Protein AF-A0A952CTJ6-F1 (afdb_monomer_lite)

pLDDT: mean 79.11, std 14.11, range [50.38, 96.5]

Radius of gyration: 25.45 Å; chains: 1; bounding box: 36×39×85 Å

Secondary structure (DSSP, 8-state):
-HHHHHHHHHHHHHHTTSS--------HHHHHHHHHHHHHT--EEEEEEEE--EETTEEPPPEEEEEEEETTTEEEEEETTEE----SS----STGGGS-SS-EEEEEEEEEEETTEEEEEEEEEES--

Sequence (129 aa):
MKSMVRVVVLSVLLGSMHLAAHAQVDSAAILFDKLRSRLDGIKDYVADVRVKIDISFMKVPPLDGKLYFKAPDKMKLERQGGVSILPKNNVSLTLNSMFPTGEATVIDAGKDVINGKPVKVIKVVPLED

Structure (mmCIF, N/CA/C/O backbone):
data_AF-A0A952CTJ6-F1
#
_entry.id   AF-A0A952CTJ6-F1
#
loop_
_atom_site.group_PDB
_atom_site.id
_atom_site.type_symbol
_atom_site.label_atom_id
_atom_site.label_alt_id
_atom_site.label_comp_id
_atom_site.label_asym_id
_atom_site.label_entity_id
_atom_site.label_seq_id
_atom_site.pdbx_PDB_ins_code
_atom_site.Cartn_x
_atom_site.Cartn_y
_atom_site.Cartn_z
_atom_site.occupancy
_atom_site.B_iso_or_equiv
_atom_site.auth_seq_id
_atom_site.auth_comp_id
_atom_site.auth_asym_id
_atom_site.auth_atom_id
_atom_site.pdbx_PDB_model_num
ATOM 1 N N . MET A 1 1 ? 10.579 17.527 -64.363 1.00 57.81 1 MET A N 1
ATOM 2 C CA . MET A 1 1 ? 9.706 16.419 -63.893 1.00 57.81 1 MET A CA 1
ATOM 3 C C . MET A 1 1 ? 10.391 15.413 -62.967 1.00 57.81 1 MET A C 1
ATOM 5 O O . MET A 1 1 ? 9.875 15.207 -61.880 1.00 57.81 1 MET A O 1
ATOM 9 N N . LYS A 1 2 ? 11.551 14.823 -63.307 1.00 55.97 2 LYS A N 1
ATOM 10 C CA . LYS A 1 2 ? 12.229 13.813 -62.451 1.00 55.97 2 LYS A CA 1
ATOM 11 C C . LYS A 1 2 ? 12.600 14.303 -61.034 1.00 55.97 2 LYS A C 1
ATOM 13 O O . LYS A 1 2 ? 12.564 13.520 -60.093 1.00 55.97 2 LYS A O 1
ATOM 18 N N . SER A 1 3 ? 12.922 15.591 -60.875 1.00 56.78 3 SER A N 1
ATOM 19 C CA . SER A 1 3 ? 13.218 16.213 -59.570 1.00 56.78 3 SER A CA 1
ATOM 20 C C . SER A 1 3 ? 11.960 16.414 -58.705 1.00 56.78 3 SER A C 1
ATOM 22 O O . SER A 1 3 ? 11.980 16.044 -57.538 1.00 56.78 3 SER A O 1
ATOM 24 N N . MET A 1 4 ? 10.837 16.870 -59.275 1.00 61.03 4 MET A N 1
ATOM 25 C CA . MET A 1 4 ? 9.563 16.997 -58.543 1.00 61.03 4 MET A CA 1
ATOM 26 C C . MET A 1 4 ? 9.010 15.644 -58.084 1.00 61.03 4 MET A C 1
ATOM 28 O O . MET A 1 4 ? 8.531 15.538 -56.963 1.00 61.03 4 MET A O 1
ATOM 32 N N . VAL A 1 5 ? 9.130 14.598 -58.909 1.00 65.19 5 VAL A N 1
ATOM 33 C CA . VAL A 1 5 ? 8.716 13.235 -58.528 1.00 65.19 5 VAL A CA 1
ATOM 34 C C . VAL A 1 5 ? 9.558 12.717 -57.358 1.00 65.19 5 VAL A C 1
ATOM 36 O O . VAL A 1 5 ? 9.015 12.120 -56.438 1.00 65.19 5 VAL A O 1
ATOM 39 N N . ARG A 1 6 ? 10.868 13.006 -57.332 1.00 62.16 6 ARG A N 1
ATOM 40 C CA . ARG A 1 6 ? 11.741 12.656 -56.198 1.00 62.16 6 ARG A CA 1
ATOM 41 C C . ARG A 1 6 ? 11.356 13.389 -54.915 1.00 62.16 6 ARG A C 1
ATOM 43 O O . ARG A 1 6 ? 11.348 12.760 -53.866 1.00 62.16 6 ARG A O 1
ATOM 50 N N . VAL A 1 7 ? 11.017 14.676 -54.999 1.00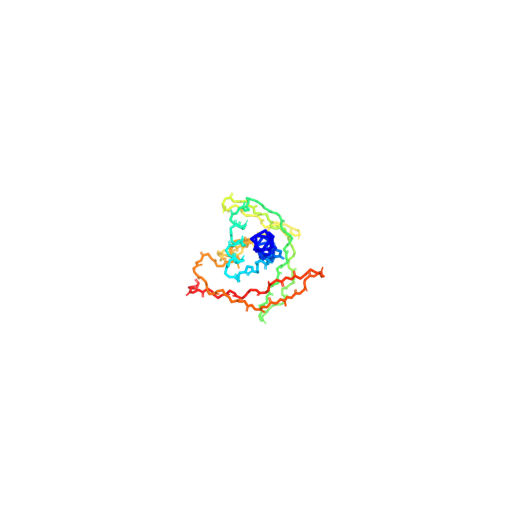 66.12 7 VAL A N 1
ATOM 51 C CA . VAL A 1 7 ? 10.596 15.469 -53.832 1.00 66.12 7 VAL A CA 1
ATOM 52 C C . VAL A 1 7 ? 9.267 14.955 -53.279 1.00 66.12 7 VAL A C 1
ATOM 54 O O . VAL A 1 7 ? 9.185 14.702 -52.086 1.00 66.12 7 VAL A O 1
ATOM 57 N N . VAL A 1 8 ? 8.276 14.688 -54.136 1.00 69.25 8 VAL A N 1
ATOM 58 C CA . VAL A 1 8 ? 6.971 14.145 -53.716 1.00 69.25 8 VAL A CA 1
ATOM 59 C C . VAL A 1 8 ? 7.110 12.749 -53.097 1.00 69.25 8 VAL A C 1
ATOM 61 O O . VAL A 1 8 ? 6.501 12.478 -52.066 1.00 69.25 8 VAL A O 1
ATOM 64 N N . VAL A 1 9 ? 7.958 11.880 -53.659 1.00 66.00 9 VAL A N 1
ATOM 65 C CA . VAL A 1 9 ? 8.242 10.553 -53.080 1.00 66.00 9 VAL A CA 1
ATOM 66 C C . VAL A 1 9 ? 8.934 10.672 -51.714 1.00 66.00 9 VAL A C 1
ATOM 68 O O . VAL A 1 9 ? 8.600 9.919 -50.802 1.00 66.00 9 VAL A O 1
ATOM 71 N N . LEU A 1 10 ? 9.837 11.643 -51.533 1.00 61.44 10 LEU A N 1
ATOM 72 C CA . LEU A 1 10 ? 10.501 11.894 -50.249 1.00 61.44 10 LEU A CA 1
ATOM 73 C C . LEU A 1 10 ? 9.527 12.452 -49.193 1.00 61.44 10 LEU A C 1
ATOM 75 O O . LEU A 1 10 ? 9.593 12.061 -48.031 1.00 61.44 10 LEU A O 1
ATOM 79 N N . SER A 1 11 ? 8.591 13.319 -49.596 1.00 62.31 11 SER A N 1
ATOM 80 C CA . SER A 1 11 ? 7.538 13.859 -48.722 1.00 62.31 11 SER A CA 1
ATOM 81 C C . SER A 1 11 ? 6.549 12.783 -48.264 1.00 62.31 11 SER A C 1
ATOM 83 O O . SER A 1 11 ? 6.130 12.785 -47.109 1.00 62.31 11 SER A O 1
ATOM 85 N N . VAL A 1 12 ? 6.205 11.839 -49.146 1.00 63.34 12 VAL A N 1
ATOM 86 C CA . VAL A 1 12 ? 5.322 10.706 -48.821 1.00 63.34 12 VAL A CA 1
ATOM 87 C C . VAL A 1 12 ? 6.017 9.712 -47.881 1.00 63.34 12 VAL A C 1
ATOM 89 O O . VAL A 1 12 ? 5.377 9.231 -46.949 1.00 63.34 12 VAL A O 1
ATOM 92 N N . LEU A 1 13 ? 7.326 9.470 -48.047 1.00 58.91 13 LEU A N 1
ATOM 93 C CA . LEU A 1 13 ? 8.097 8.606 -47.140 1.00 58.91 13 LEU A CA 1
ATOM 94 C C . LEU A 1 13 ? 8.263 9.200 -45.728 1.00 58.91 13 LEU A C 1
ATOM 96 O O . LEU A 1 13 ? 8.209 8.460 -44.746 1.00 58.91 13 LEU A O 1
ATOM 100 N N . LEU A 1 14 ? 8.440 10.523 -45.605 1.00 59.66 14 LEU A N 1
ATOM 101 C CA . LEU A 1 14 ? 8.513 11.190 -44.296 1.00 59.66 14 LEU A CA 1
ATOM 102 C C . LEU A 1 14 ? 7.140 11.263 -43.600 1.00 59.66 14 LEU A C 1
ATOM 104 O O . LEU A 1 14 ? 7.068 11.155 -42.378 1.00 59.66 14 LEU A O 1
ATOM 108 N N . GLY A 1 15 ? 6.044 11.385 -44.359 1.00 55.88 15 GLY A N 1
ATOM 109 C CA . GLY A 1 15 ? 4.681 11.418 -43.814 1.00 55.88 15 GLY A CA 1
ATOM 110 C C . GLY A 1 15 ? 4.218 10.093 -43.190 1.00 55.88 15 GLY A C 1
ATOM 111 O O . GLY A 1 15 ? 3.437 10.100 -42.239 1.00 55.88 15 GLY A O 1
ATOM 112 N N . SER A 1 16 ? 4.733 8.953 -43.661 1.00 57.50 16 SER A N 1
ATOM 113 C CA . SER A 1 16 ? 4.371 7.621 -43.148 1.00 57.50 16 SER A CA 1
ATOM 114 C C . SER A 1 16 ? 4.934 7.274 -41.760 1.00 57.50 16 SER A C 1
ATOM 116 O O . SER A 1 16 ? 4.500 6.289 -41.167 1.00 57.50 16 SER A O 1
ATOM 118 N N . MET A 1 17 ? 5.853 8.072 -41.202 1.00 56.00 17 MET A N 1
ATOM 119 C CA . MET A 1 17 ? 6.474 7.801 -39.892 1.00 56.00 17 MET A CA 1
ATOM 120 C C . MET A 1 17 ? 5.702 8.366 -38.688 1.00 56.00 17 MET A C 1
ATOM 122 O O . MET A 1 17 ? 6.067 8.092 -37.547 1.00 56.00 17 MET A O 1
ATOM 126 N N . HIS A 1 18 ? 4.620 9.120 -38.908 1.00 51.94 18 HIS A N 1
ATOM 127 C CA . HIS A 1 18 ? 3.887 9.800 -37.831 1.00 51.94 18 HIS A CA 1
ATOM 128 C C . HIS A 1 18 ? 2.644 9.057 -37.315 1.00 51.94 18 HIS A C 1
ATOM 130 O O . HIS A 1 18 ? 2.038 9.504 -36.344 1.00 51.94 18 HIS A O 1
ATOM 136 N N . LEU A 1 19 ? 2.268 7.915 -37.904 1.00 53.62 19 LEU A N 1
ATOM 137 C CA . LEU A 1 19 ? 1.043 7.185 -37.535 1.00 53.62 19 LEU A CA 1
ATOM 138 C C . LEU A 1 19 ? 1.265 5.978 -36.615 1.00 53.62 19 LEU A C 1
ATOM 140 O O . LEU A 1 19 ? 0.406 5.110 -36.500 1.00 53.62 19 LEU A O 1
ATOM 144 N N . ALA A 1 20 ? 2.405 5.932 -35.934 1.00 55.47 20 ALA A N 1
ATOM 145 C CA . ALA A 1 20 ? 2.694 4.920 -34.932 1.00 55.47 20 ALA A CA 1
ATOM 146 C C . ALA A 1 20 ? 2.811 5.568 -33.548 1.00 55.47 20 ALA A C 1
ATOM 148 O O . ALA A 1 20 ? 3.844 5.471 -32.884 1.00 55.47 20 ALA A O 1
ATOM 149 N N . ALA A 1 21 ? 1.736 6.236 -33.113 1.00 51.53 21 ALA A N 1
ATOM 150 C CA . ALA A 1 21 ? 1.516 6.543 -31.704 1.00 51.53 21 ALA A CA 1
ATOM 151 C C . ALA A 1 21 ? 1.317 5.214 -30.959 1.00 51.53 21 ALA A C 1
ATOM 153 O O . ALA A 1 21 ? 0.201 4.768 -30.700 1.00 51.53 21 ALA A O 1
ATOM 154 N N . HIS A 1 22 ? 2.427 4.528 -30.698 1.00 50.38 22 HIS A N 1
ATOM 155 C CA . HIS A 1 22 ? 2.455 3.343 -29.868 1.00 50.38 22 HIS A CA 1
ATOM 156 C C . HIS A 1 22 ? 1.977 3.754 -28.481 1.00 50.38 22 HIS A C 1
ATOM 158 O O . HIS A 1 22 ? 2.563 4.636 -27.853 1.00 50.38 22 HIS A O 1
ATOM 164 N N . ALA A 1 23 ? 0.920 3.107 -27.999 1.00 52.88 23 ALA A N 1
ATOM 165 C CA . ALA A 1 23 ? 0.598 3.116 -26.585 1.00 52.88 23 ALA A CA 1
ATOM 166 C C . ALA A 1 23 ? 1.838 2.613 -25.831 1.00 52.88 23 ALA A C 1
ATOM 168 O O . ALA A 1 23 ? 2.153 1.423 -25.873 1.00 52.88 23 ALA A O 1
ATOM 169 N N . GLN A 1 24 ? 2.587 3.522 -25.205 1.00 61.28 24 GLN A N 1
ATOM 170 C CA . GLN A 1 24 ? 3.701 3.139 -24.352 1.00 61.28 24 GLN A CA 1
ATOM 171 C C . GLN A 1 24 ? 3.113 2.370 -23.171 1.00 61.28 24 GLN A C 1
ATOM 173 O O . GLN A 1 24 ? 2.382 2.917 -22.348 1.00 61.28 24 GLN A O 1
ATOM 178 N N . VAL A 1 25 ? 3.379 1.067 -23.134 1.00 65.69 25 VAL A N 1
ATOM 179 C CA . VAL A 1 25 ? 3.054 0.245 -21.975 1.00 65.69 25 VAL A CA 1
ATOM 180 C C . VAL A 1 25 ? 4.056 0.621 -20.896 1.00 65.69 25 VAL A C 1
ATOM 182 O O . VAL A 1 25 ? 5.245 0.343 -21.035 1.00 65.69 25 VAL A O 1
ATOM 185 N N . ASP A 1 26 ? 3.578 1.263 -19.833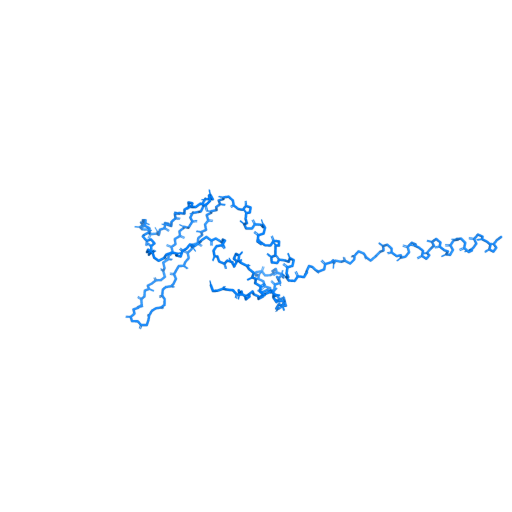 1.00 76.50 26 ASP A N 1
ATOM 186 C CA . ASP A 1 26 ? 4.414 1.541 -18.671 1.00 76.50 26 ASP A CA 1
ATOM 187 C C . ASP A 1 26 ? 5.021 0.227 -18.135 1.00 76.50 26 ASP A C 1
ATOM 189 O O . ASP A 1 26 ? 4.340 -0.807 -17.993 1.00 76.50 26 ASP A O 1
ATOM 193 N N . SER A 1 27 ? 6.316 0.268 -17.814 1.00 87.94 27 SER A N 1
ATOM 194 C CA . SER A 1 27 ? 6.978 -0.833 -17.115 1.00 87.94 27 SER A CA 1
ATOM 195 C C . SER A 1 27 ? 6.349 -1.030 -15.730 1.00 87.94 27 SER A C 1
ATOM 197 O O . SER A 1 27 ? 5.752 -0.111 -15.163 1.00 87.94 27 SER A O 1
ATOM 199 N N . ALA A 1 28 ? 6.459 -2.237 -15.168 1.00 90.38 28 ALA A N 1
ATOM 200 C CA . ALA A 1 28 ? 5.916 -2.517 -13.837 1.00 90.38 28 ALA A CA 1
ATOM 201 C C . ALA A 1 28 ? 6.505 -1.583 -12.761 1.00 90.38 28 ALA A C 1
ATOM 203 O O . ALA A 1 28 ? 5.762 -1.112 -11.904 1.00 90.38 28 ALA A O 1
ATOM 204 N N . ALA A 1 29 ? 7.796 -1.245 -12.865 1.00 90.25 29 ALA A N 1
ATOM 205 C CA . ALA A 1 29 ? 8.457 -0.271 -11.995 1.00 90.25 29 ALA A CA 1
ATOM 206 C C . ALA A 1 29 ? 7.822 1.126 -12.105 1.00 90.25 29 ALA A C 1
ATOM 208 O O . ALA A 1 29 ? 7.395 1.685 -11.102 1.00 90.25 29 ALA A O 1
ATOM 209 N N . ILE A 1 30 ? 7.635 1.640 -13.329 1.00 91.31 30 ILE A N 1
ATOM 210 C CA . ILE A 1 30 ? 7.004 2.952 -13.549 1.00 91.31 30 ILE A CA 1
ATOM 211 C C . ILE A 1 30 ? 5.577 2.984 -12.982 1.00 91.31 30 ILE A C 1
ATOM 213 O O . ILE A 1 30 ? 5.158 3.983 -12.399 1.00 91.31 30 ILE A O 1
ATOM 217 N N . LEU A 1 31 ? 4.807 1.903 -13.145 1.00 92.31 31 LEU A N 1
ATOM 218 C CA . LEU A 1 31 ? 3.457 1.813 -12.582 1.00 92.31 31 LEU A CA 1
ATOM 219 C C . LEU A 1 31 ? 3.461 1.792 -11.054 1.00 92.31 31 LEU A C 1
ATOM 221 O O . LEU A 1 31 ? 2.608 2.436 -10.443 1.00 92.31 31 LEU A O 1
ATOM 225 N 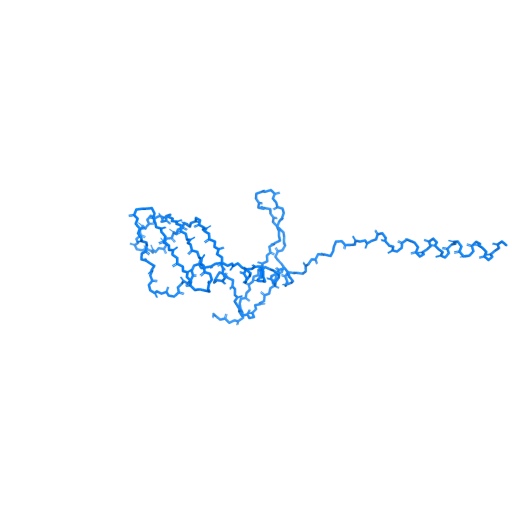N . PHE A 1 32 ? 4.412 1.083 -10.446 1.00 91.25 32 PHE A N 1
ATOM 226 C CA . PHE A 1 32 ? 4.585 1.060 -8.999 1.00 91.25 32 PHE A CA 1
ATOM 227 C C . PHE A 1 32 ? 4.954 2.447 -8.450 1.00 91.25 32 PHE A C 1
ATOM 229 O O . PHE A 1 32 ? 4.317 2.916 -7.508 1.00 91.25 32 PHE A O 1
ATOM 236 N N . ASP A 1 33 ? 5.870 3.166 -9.099 1.00 90.56 33 ASP A N 1
ATOM 237 C CA . ASP A 1 33 ? 6.263 4.523 -8.692 1.00 90.56 33 ASP A CA 1
ATOM 238 C C . ASP A 1 33 ? 5.116 5.532 -8.844 1.00 90.56 33 ASP A C 1
ATOM 240 O O . ASP A 1 33 ? 4.868 6.361 -7.961 1.00 90.56 33 ASP A O 1
ATOM 244 N N . LYS A 1 34 ? 4.349 5.430 -9.940 1.00 91.56 34 LYS A N 1
ATOM 245 C CA . LYS A 1 34 ? 3.128 6.226 -10.143 1.00 91.56 34 LYS A CA 1
ATOM 246 C C . LYS A 1 34 ? 2.086 5.937 -9.062 1.00 91.56 34 LYS A C 1
ATOM 248 O O . LYS A 1 34 ? 1.406 6.865 -8.623 1.00 91.56 34 LYS A O 1
ATOM 253 N N . LEU A 1 35 ? 1.935 4.678 -8.640 1.00 90.62 35 LEU A N 1
ATOM 254 C CA . LEU A 1 35 ? 1.043 4.304 -7.543 1.00 90.62 35 LEU A CA 1
ATOM 255 C C . LEU A 1 35 ? 1.509 4.935 -6.226 1.00 90.62 35 LEU A C 1
ATOM 257 O O . LEU A 1 35 ? 0.706 5.606 -5.584 1.00 90.62 35 LEU A O 1
ATOM 261 N N . ARG A 1 36 ? 2.794 4.805 -5.868 1.00 89.56 36 ARG A N 1
ATOM 262 C CA . ARG A 1 36 ? 3.364 5.419 -4.653 1.00 89.56 36 ARG A CA 1
ATOM 263 C C . ARG A 1 36 ? 3.151 6.929 -4.625 1.00 89.56 36 ARG A C 1
ATOM 265 O O . ARG A 1 36 ? 2.588 7.450 -3.671 1.00 89.56 36 ARG A O 1
ATOM 272 N N . SER A 1 37 ? 3.445 7.606 -5.732 1.00 90.38 37 SER A N 1
ATOM 273 C CA . SER A 1 37 ? 3.239 9.055 -5.855 1.00 90.38 37 SER A CA 1
ATOM 274 C C . SER A 1 37 ? 1.773 9.469 -5.674 1.00 90.38 37 SER A C 1
ATOM 276 O O . SER A 1 37 ? 1.479 10.520 -5.106 1.00 90.38 37 SER A O 1
ATOM 278 N N . ARG A 1 38 ? 0.821 8.650 -6.145 1.00 91.06 38 ARG A N 1
ATOM 279 C CA . ARG A 1 38 ? -0.612 8.897 -5.920 1.00 91.06 38 ARG A CA 1
ATOM 280 C C . ARG A 1 38 ? -0.993 8.711 -4.457 1.00 91.06 38 ARG A C 1
ATOM 282 O O . ARG A 1 38 ? -1.784 9.504 -3.957 1.00 91.06 38 ARG A O 1
ATOM 289 N N . LEU A 1 39 ? -0.444 7.692 -3.799 1.00 88.69 39 LEU A N 1
ATOM 290 C CA . LEU A 1 39 ? -0.682 7.400 -2.387 1.00 88.69 39 LEU A CA 1
ATOM 291 C C . LEU A 1 39 ? -0.131 8.507 -1.473 1.00 88.69 39 LEU A C 1
ATOM 293 O O . LEU A 1 39 ? -0.844 8.973 -0.587 1.00 88.69 39 LEU A O 1
ATOM 297 N N . ASP A 1 40 ? 1.064 9.028 -1.760 1.00 86.75 40 ASP A N 1
ATOM 298 C CA . ASP A 1 40 ? 1.671 10.152 -1.028 1.00 86.75 40 ASP A CA 1
ATOM 299 C C . ASP A 1 40 ? 0.849 11.452 -1.134 1.00 86.75 40 ASP A C 1
ATOM 301 O O . ASP A 1 40 ? 0.872 12.315 -0.248 1.00 86.75 40 ASP A O 1
ATOM 305 N N . GLY A 1 41 ? 0.082 11.595 -2.218 1.00 89.50 41 GLY A N 1
ATOM 306 C CA . GLY A 1 41 ? -0.833 12.714 -2.434 1.00 89.50 41 GLY A CA 1
ATOM 307 C C . GLY A 1 41 ? -2.118 12.660 -1.599 1.00 89.50 41 GLY A C 1
ATOM 308 O O . GLY A 1 41 ? -2.789 13.686 -1.465 1.00 89.50 41 GLY A O 1
ATOM 309 N N . ILE A 1 42 ? -2.475 11.506 -1.025 1.00 90.38 42 ILE A N 1
ATOM 310 C CA . ILE A 1 42 ? -3.731 11.330 -0.285 1.00 90.38 42 ILE A CA 1
ATOM 311 C C . ILE A 1 42 ? -3.650 12.058 1.063 1.00 90.38 42 ILE A C 1
ATOM 313 O O . ILE A 1 42 ? -2.824 11.744 1.918 1.00 90.38 42 ILE A O 1
ATOM 317 N N . LYS A 1 43 ? -4.533 13.043 1.271 1.00 92.88 43 LYS A N 1
ATOM 318 C CA . LYS A 1 43 ? -4.588 13.835 2.513 1.00 92.88 43 LYS A CA 1
ATOM 319 C C . LYS A 1 43 ? -5.536 13.264 3.555 1.00 92.88 43 LYS A C 1
ATOM 321 O O . LYS A 1 43 ? -5.239 13.352 4.742 1.00 92.88 43 LYS A O 1
ATOM 326 N N . ASP A 1 44 ? -6.642 12.678 3.130 1.00 93.25 44 ASP A N 1
ATOM 327 C CA . ASP A 1 44 ? -7.592 11.981 3.985 1.00 93.25 44 ASP A CA 1
ATOM 328 C C . ASP A 1 44 ? -8.396 10.958 3.174 1.00 93.25 44 ASP A C 1
ATOM 330 O O . ASP A 1 44 ? -8.410 10.992 1.942 1.00 93.25 44 ASP A O 1
ATOM 334 N N . TYR A 1 45 ? -9.004 9.997 3.870 1.00 92.62 45 TYR A N 1
ATOM 335 C CA . TYR A 1 45 ? -9.994 9.083 3.300 1.00 92.62 45 TYR A CA 1
ATOM 336 C C . TYR A 1 45 ? -10.823 8.416 4.402 1.00 92.62 45 TYR A C 1
ATOM 338 O O . TYR A 1 45 ? -10.436 8.383 5.576 1.00 92.62 45 TYR A O 1
ATOM 346 N N . VAL A 1 46 ? -11.956 7.839 3.993 1.00 92.31 46 VAL A N 1
ATOM 347 C CA . VAL A 1 46 ? -12.767 6.930 4.809 1.00 92.31 46 VAL A CA 1
ATOM 348 C C . VAL A 1 46 ? -12.899 5.608 4.067 1.00 92.31 46 VAL A C 1
ATOM 350 O O . VAL A 1 46 ? -13.226 5.599 2.883 1.00 92.31 46 VAL A O 1
ATOM 353 N N . ALA A 1 47 ? -12.637 4.500 4.751 1.00 90.19 47 ALA A N 1
ATOM 354 C CA . ALA A 1 47 ? -12.727 3.160 4.186 1.00 90.19 47 ALA A CA 1
ATOM 355 C C . ALA A 1 47 ? -13.579 2.250 5.071 1.00 90.19 47 ALA A C 1
ATOM 357 O O . ALA A 1 47 ? -13.472 2.287 6.298 1.00 90.19 47 ALA A O 1
ATOM 358 N N . ASP A 1 48 ? -14.395 1.406 4.444 1.00 90.81 48 ASP A N 1
ATOM 359 C CA . ASP A 1 48 ? -15.018 0.273 5.121 1.00 90.81 48 ASP A CA 1
ATOM 360 C C . ASP A 1 48 ? -13.976 -0.841 5.277 1.00 90.81 48 ASP A C 1
ATOM 362 O O . ASP A 1 48 ? -13.301 -1.219 4.318 1.00 90.81 48 ASP A O 1
ATOM 366 N N . VAL A 1 49 ? -13.814 -1.350 6.498 1.00 86.69 49 VAL A N 1
ATOM 367 C CA . VAL A 1 49 ? -12.789 -2.343 6.843 1.00 86.69 49 VAL A CA 1
ATOM 368 C C . VAL A 1 49 ? -13.446 -3.564 7.465 1.00 86.69 49 VAL A C 1
ATOM 370 O O . VAL A 1 49 ? -14.276 -3.437 8.362 1.00 86.69 49 VAL A O 1
ATOM 373 N N . ARG A 1 50 ? -13.015 -4.751 7.029 1.00 86.56 50 ARG A N 1
ATOM 374 C CA . ARG A 1 50 ? -13.355 -6.039 7.638 1.00 86.56 50 ARG A CA 1
ATOM 375 C C . ARG A 1 50 ? -12.087 -6.729 8.122 1.00 86.56 50 ARG A C 1
ATOM 377 O O . ARG A 1 50 ? -11.237 -7.095 7.316 1.00 86.56 50 ARG A O 1
ATOM 384 N N . VAL A 1 51 ? -11.972 -6.937 9.429 1.00 82.38 51 VAL A N 1
ATOM 385 C CA . VAL A 1 51 ? -10.823 -7.599 10.057 1.00 82.38 51 VAL A CA 1
ATOM 386 C C . VAL A 1 51 ? -11.188 -9.036 10.403 1.00 82.38 51 VAL A C 1
ATOM 388 O O . VAL A 1 51 ? -12.125 -9.278 11.163 1.00 82.38 51 VAL A O 1
ATOM 391 N N . LYS A 1 52 ? -10.424 -9.993 9.874 1.00 84.56 52 LYS A N 1
ATOM 392 C CA . LYS A 1 52 ? -10.507 -11.409 10.244 1.00 84.56 52 LYS A CA 1
ATOM 393 C C . LYS A 1 52 ? -9.271 -11.771 11.064 1.00 84.56 52 LYS A C 1
ATOM 395 O O . LYS A 1 52 ? -8.157 -11.628 10.575 1.00 84.56 52 LYS A O 1
ATOM 400 N N . ILE A 1 53 ? -9.474 -12.227 12.297 1.00 82.50 53 ILE A N 1
ATOM 401 C CA . ILE A 1 53 ? -8.394 -12.717 13.160 1.00 82.50 53 ILE A CA 1
ATOM 402 C C . ILE A 1 53 ? -8.369 -14.238 13.031 1.00 82.50 53 ILE A C 1
ATOM 404 O O . ILE A 1 53 ? -9.345 -14.900 13.379 1.00 82.50 53 ILE A O 1
ATOM 408 N N . ASP A 1 54 ? -7.273 -14.773 12.499 1.00 82.88 54 ASP A N 1
ATOM 409 C CA . ASP A 1 54 ? -7.084 -16.208 12.289 1.00 82.88 54 ASP A CA 1
ATOM 410 C C . ASP A 1 54 ? -6.046 -16.731 13.287 1.00 82.88 54 ASP A C 1
ATOM 412 O O . ASP A 1 54 ? -4.840 -16.584 13.091 1.00 82.88 54 ASP A O 1
ATOM 416 N N . ILE A 1 55 ? -6.525 -17.243 14.421 1.00 85.25 55 ILE A N 1
ATOM 417 C CA . ILE A 1 55 ? -5.693 -17.789 15.497 1.00 85.25 55 ILE A CA 1
ATOM 418 C C . ILE A 1 55 ? -6.155 -19.204 15.830 1.00 85.25 55 ILE A C 1
ATOM 420 O O . ILE A 1 55 ? -7.348 -19.482 15.940 1.00 85.25 55 ILE A O 1
ATOM 424 N N . SER A 1 56 ? -5.194 -20.108 16.014 1.00 85.56 56 SER A N 1
ATOM 425 C CA . SER A 1 56 ? -5.433 -21.554 16.124 1.00 85.56 56 SER A CA 1
ATOM 426 C C . SER A 1 56 ? -6.313 -21.968 17.308 1.00 85.56 56 SER A C 1
ATOM 428 O O . SER A 1 56 ? -6.935 -23.026 17.272 1.00 85.56 56 SER A O 1
ATOM 430 N N . PHE A 1 57 ? -6.379 -21.142 18.351 1.00 81.94 57 PHE A N 1
ATOM 431 C CA . PHE A 1 57 ? -7.013 -21.473 19.627 1.00 81.94 57 PHE A CA 1
ATOM 432 C C . PHE A 1 57 ? -8.382 -20.811 19.846 1.00 81.94 57 PHE A C 1
ATOM 434 O O . PHE A 1 57 ? -9.020 -21.080 20.862 1.00 81.94 57 PHE A O 1
ATOM 441 N N . MET A 1 58 ? -8.858 -19.945 18.940 1.00 83.38 58 MET A N 1
ATOM 442 C CA . MET A 1 58 ? -10.134 -19.246 19.135 1.00 83.38 58 MET A CA 1
ATOM 443 C C . MET A 1 58 ? -10.792 -18.836 17.817 1.00 83.38 58 MET A C 1
ATOM 445 O O . MET A 1 58 ? -10.163 -18.235 16.951 1.00 83.38 58 MET A O 1
ATOM 449 N N . LYS A 1 59 ? -12.099 -19.092 17.688 1.00 82.44 59 LYS A N 1
ATOM 450 C CA . LYS A 1 59 ? -12.898 -18.577 16.569 1.00 82.44 59 LYS A CA 1
ATOM 451 C C . LYS A 1 59 ? -13.392 -17.174 16.895 1.00 82.44 59 LYS A C 1
ATOM 453 O O . LYS A 1 59 ? -14.396 -17.015 17.586 1.00 82.44 59 LYS A O 1
ATOM 458 N N . VAL A 1 60 ? -12.686 -16.169 16.391 1.00 81.00 60 VAL A N 1
ATOM 459 C CA . VAL A 1 60 ? -13.097 -14.768 16.511 1.00 81.00 60 VAL A CA 1
ATOM 460 C C . VAL A 1 60 ? -13.980 -14.406 15.308 1.00 81.00 60 VAL A C 1
ATOM 462 O O . VAL A 1 60 ? -13.553 -14.620 14.169 1.00 81.00 60 VAL A O 1
ATOM 465 N N . PRO A 1 61 ? -15.207 -13.887 15.509 1.00 82.75 61 PRO A N 1
ATOM 466 C CA . PRO A 1 61 ? -16.034 -13.426 14.398 1.00 82.75 61 PRO A CA 1
ATOM 467 C C . PRO A 1 61 ? -15.358 -12.253 13.666 1.00 82.75 61 PRO A C 1
ATOM 469 O O . PRO A 1 61 ? -14.615 -11.488 14.290 1.00 82.75 61 PRO A O 1
ATOM 472 N N . PRO A 1 62 ? -15.595 -12.090 12.351 1.00 84.81 62 PRO A N 1
ATOM 473 C CA . PRO A 1 62 ? -15.064 -10.953 11.613 1.00 84.81 62 PRO A CA 1
ATOM 474 C C . PRO A 1 62 ? -15.588 -9.644 12.208 1.00 84.81 62 PRO A C 1
ATOM 476 O O . PRO A 1 62 ? -16.745 -9.546 12.612 1.00 84.81 62 PRO A O 1
ATOM 479 N N . LEU A 1 63 ? -14.718 -8.640 12.258 1.00 81.75 63 LEU A N 1
ATOM 480 C CA . LEU A 1 63 ? -15.031 -7.324 12.797 1.00 81.75 63 LEU A CA 1
ATOM 481 C C . LEU A 1 63 ? -15.162 -6.335 11.643 1.00 81.75 63 LEU A C 1
ATOM 483 O O . LEU A 1 63 ? -14.176 -6.061 10.958 1.00 81.75 63 LEU A O 1
ATOM 487 N N . ASP A 1 64 ? -16.358 -5.786 11.451 1.00 86.62 64 ASP A N 1
ATOM 488 C CA . ASP A 1 64 ? -16.609 -4.723 10.479 1.00 86.62 64 ASP A CA 1
ATOM 489 C C . ASP A 1 64 ? -16.480 -3.336 11.140 1.00 86.62 64 ASP A C 1
ATOM 491 O O . ASP A 1 64 ? -16.823 -3.130 12.313 1.00 86.62 64 ASP A O 1
ATOM 495 N N . GLY A 1 65 ? -15.982 -2.358 10.385 1.00 86.88 65 GLY A N 1
ATOM 496 C CA . GLY A 1 65 ? -15.752 -1.009 10.884 1.00 86.88 65 GLY A CA 1
ATOM 497 C C . GLY A 1 65 ? -15.472 0.026 9.800 1.00 86.88 65 GLY A C 1
ATOM 498 O O . GLY A 1 65 ? -15.448 -0.283 8.610 1.00 86.88 65 GLY A O 1
ATOM 499 N N . LYS A 1 66 ? -15.249 1.268 10.234 1.00 89.31 66 LYS A N 1
ATOM 500 C CA . LYS A 1 66 ? -14.844 2.397 9.392 1.00 89.31 66 LYS A CA 1
ATOM 501 C C . LYS A 1 66 ? -13.488 2.925 9.824 1.00 89.31 66 LYS A C 1
ATOM 503 O O . LYS A 1 66 ? -13.296 3.283 10.986 1.00 89.31 66 LYS A O 1
ATOM 508 N N . LEU A 1 67 ? -12.562 2.990 8.878 1.00 87.50 67 LEU A N 1
ATOM 509 C CA . LEU A 1 67 ? -11.254 3.599 9.042 1.00 87.50 67 LEU A CA 1
ATOM 510 C C . LEU A 1 67 ? -11.291 5.019 8.492 1.00 87.50 67 LEU A C 1
ATOM 512 O O . LEU A 1 67 ? -11.576 5.216 7.316 1.00 87.50 67 LEU A O 1
ATOM 516 N N . TYR A 1 68 ? -10.953 5.983 9.333 1.00 90.25 68 TYR A N 1
ATOM 517 C CA . TYR A 1 68 ? -10.735 7.371 8.959 1.00 90.25 68 TYR A CA 1
ATOM 518 C C . TYR A 1 68 ? -9.243 7.643 9.048 1.00 90.25 68 TYR A C 1
ATOM 520 O O . TYR A 1 68 ? -8.624 7.390 10.084 1.00 90.25 68 TYR A O 1
ATOM 528 N N . PHE A 1 69 ? -8.677 8.181 7.981 1.00 90.44 69 PHE A N 1
ATOM 529 C CA . PHE A 1 69 ? -7.291 8.617 7.939 1.00 90.44 69 PHE A CA 1
ATOM 530 C C . PHE A 1 69 ? -7.227 10.099 7.594 1.00 90.44 69 PHE A C 1
ATOM 532 O O . PHE A 1 69 ? -8.001 10.581 6.768 1.00 90.44 69 PHE A O 1
ATOM 539 N N . LYS A 1 70 ? -6.283 10.807 8.214 1.00 91.56 70 LYS A N 1
ATOM 540 C CA . LYS A 1 70 ? -5.891 12.162 7.853 1.00 91.56 70 LYS A CA 1
ATOM 541 C C . LYS A 1 70 ? -4.386 12.331 8.047 1.00 91.56 70 LYS A C 1
ATOM 543 O O . LYS A 1 70 ? -3.866 12.145 9.144 1.00 91.56 70 LYS A O 1
ATOM 548 N N . ALA A 1 71 ? -3.701 12.715 6.980 1.00 88.00 71 ALA A N 1
ATOM 549 C CA . ALA A 1 71 ? -2.267 12.943 6.973 1.00 88.00 71 ALA A CA 1
ATOM 550 C C . ALA A 1 71 ? -1.860 14.042 7.982 1.00 88.00 71 ALA A C 1
ATOM 552 O O . ALA A 1 71 ? -2.623 14.992 8.205 1.00 88.00 71 ALA A O 1
ATOM 553 N N . PRO A 1 72 ? -0.648 13.959 8.556 1.00 84.44 72 PRO A N 1
ATOM 554 C CA . PRO A 1 72 ? 0.353 12.913 8.315 1.00 84.44 72 PRO A CA 1
ATOM 555 C C . PRO A 1 72 ? 0.134 11.623 9.128 1.00 84.44 72 PRO A C 1
ATOM 557 O O . PRO A 1 72 ? 0.576 10.565 8.699 1.00 84.44 72 PRO A O 1
ATOM 560 N N . ASP A 1 73 ? -0.556 11.689 10.265 1.00 81.44 73 ASP A N 1
ATOM 561 C CA . ASP A 1 73 ? -0.486 10.657 11.310 1.00 81.44 73 ASP A CA 1
ATOM 562 C C . ASP A 1 73 ? -1.815 10.396 12.043 1.00 81.44 73 ASP A C 1
ATOM 564 O O . ASP A 1 73 ? -1.874 9.585 12.969 1.00 81.44 73 ASP A O 1
ATOM 568 N N . LYS A 1 74 ? -2.912 11.052 11.647 1.00 85.56 74 LYS A N 1
ATOM 569 C CA . LYS A 1 74 ? -4.205 10.886 12.317 1.00 85.56 74 LYS A CA 1
ATOM 570 C C . LYS A 1 74 ? -4.953 9.701 11.733 1.00 85.56 74 LYS A C 1
ATOM 572 O O . LYS A 1 74 ? -5.256 9.649 10.544 1.00 85.56 74 LYS A O 1
ATOM 577 N N . MET A 1 75 ? -5.334 8.781 12.606 1.00 84.62 75 MET A N 1
ATOM 578 C CA . MET A 1 75 ? -6.125 7.613 12.252 1.00 84.62 75 MET A CA 1
ATOM 579 C C . MET A 1 75 ? -7.188 7.361 13.320 1.00 84.62 75 MET A C 1
ATOM 581 O O . MET A 1 75 ? -6.920 7.472 14.515 1.00 84.62 75 MET A O 1
ATOM 585 N N . LYS A 1 76 ? -8.398 6.998 12.893 1.00 84.69 76 LYS A N 1
ATOM 586 C CA . LYS A 1 76 ? -9.494 6.577 13.769 1.00 84.69 76 LYS A CA 1
ATOM 587 C C . LYS A 1 76 ? -10.149 5.332 13.187 1.00 84.69 76 LYS A C 1
ATOM 589 O O . LYS A 1 76 ? -10.538 5.337 12.025 1.00 84.69 76 LYS A O 1
ATOM 594 N N . LEU A 1 77 ? -10.301 4.287 13.997 1.00 83.62 77 LEU A N 1
ATOM 595 C CA . LEU A 1 77 ? -11.057 3.090 13.636 1.00 83.62 77 LEU A CA 1
ATOM 596 C C . LEU A 1 77 ? -12.330 3.019 14.486 1.00 83.62 77 LEU A C 1
ATOM 598 O O . LEU A 1 77 ? -12.275 2.923 15.713 1.00 83.62 77 LEU A O 1
ATOM 602 N N . GLU A 1 78 ? -13.482 3.059 13.830 1.00 83.88 78 GLU A N 1
ATOM 603 C CA . GLU A 1 78 ? -14.795 2.865 14.446 1.00 83.88 78 GLU A CA 1
ATOM 604 C C . GLU A 1 78 ? -15.287 1.448 14.149 1.00 83.88 78 GLU A C 1
ATOM 606 O O . GLU A 1 78 ? -15.165 0.982 13.021 1.00 83.88 78 GLU A O 1
ATOM 611 N N . ARG A 1 79 ? -15.847 0.751 15.140 1.00 79.00 79 ARG A N 1
ATOM 612 C CA . ARG A 1 79 ? -16.520 -0.542 14.945 1.00 79.00 79 ARG A CA 1
ATOM 613 C C . ARG A 1 79 ? -18.024 -0.352 15.077 1.00 79.00 79 ARG A C 1
ATOM 615 O O . ARG A 1 79 ? -18.483 0.541 15.791 1.00 79.00 79 ARG A O 1
ATOM 622 N N . GLN A 1 80 ? -18.800 -1.219 14.431 1.00 68.00 80 GLN A N 1
ATOM 623 C CA . GLN A 1 80 ? -20.240 -1.271 14.682 1.00 68.00 80 GLN A CA 1
ATOM 624 C C . GLN A 1 80 ? -20.470 -1.670 16.153 1.00 68.00 80 GLN A C 1
ATOM 626 O O . GLN A 1 80 ? -20.187 -2.800 16.539 1.00 68.00 80 GLN A O 1
ATOM 631 N N . GLY A 1 81 ? -20.900 -0.716 16.988 1.00 65.31 81 GLY A N 1
ATOM 632 C CA . GLY A 1 81 ? -21.113 -0.908 18.431 1.00 65.31 81 GLY A CA 1
ATOM 633 C C . GLY A 1 81 ? -20.112 -0.215 19.372 1.00 65.31 81 GLY A C 1
ATOM 634 O O . GLY A 1 81 ? -20.259 -0.355 20.582 1.00 65.31 81 GLY A O 1
ATOM 635 N N . GLY A 1 82 ? -19.125 0.549 18.875 1.00 60.78 82 GLY A N 1
ATOM 636 C CA . GLY A 1 82 ? -18.244 1.364 19.733 1.00 60.78 82 GLY A CA 1
ATOM 637 C C . GLY A 1 82 ? -16.900 1.776 19.114 1.00 60.78 82 GLY A C 1
ATOM 638 O O . GLY A 1 82 ? -16.603 1.500 17.952 1.00 60.78 82 GLY A O 1
ATOM 639 N N . VAL A 1 83 ? -16.054 2.446 19.906 1.00 58.47 83 VAL A N 1
ATOM 640 C CA . VAL A 1 83 ? -14.684 2.808 19.499 1.00 58.47 83 VAL A CA 1
ATOM 641 C C . VAL A 1 83 ? -13.779 1.580 19.606 1.00 58.47 83 VAL A C 1
ATOM 643 O O . VAL A 1 83 ? -13.742 0.901 20.631 1.00 58.47 83 VAL A O 1
ATOM 646 N N . SER A 1 84 ? -13.041 1.282 18.538 1.00 61.72 84 SER A N 1
ATOM 647 C CA . SER A 1 84 ? -12.100 0.168 18.505 1.00 61.72 84 SER A CA 1
ATOM 648 C C . SER A 1 84 ? -10.788 0.539 19.187 1.00 61.72 84 SER A C 1
ATOM 650 O O . SER A 1 84 ? -10.067 1.406 18.702 1.00 61.72 84 SER A O 1
ATOM 652 N N . ILE A 1 85 ? -10.413 -0.193 20.237 1.00 57.81 85 ILE A N 1
ATOM 653 C CA . ILE A 1 85 ? -9.026 -0.220 20.712 1.00 57.81 85 ILE A CA 1
ATOM 654 C C . ILE A 1 85 ? -8.214 -1.010 19.678 1.00 57.81 85 ILE A C 1
ATOM 656 O O . ILE A 1 85 ? -8.395 -2.221 19.520 1.00 57.81 85 ILE A O 1
ATOM 660 N N . LEU A 1 86 ? -7.372 -0.308 18.920 1.00 61.38 86 LEU A N 1
ATOM 661 C CA . LEU A 1 86 ? -6.336 -0.931 18.100 1.00 61.38 86 LEU A CA 1
ATOM 662 C C . LEU A 1 86 ? -5.300 -1.581 19.038 1.00 61.38 86 LEU A C 1
ATOM 664 O O . LEU A 1 86 ? -4.915 -0.951 20.028 1.00 61.38 86 LEU A O 1
ATOM 668 N N . PRO A 1 87 ? -4.856 -2.826 18.783 1.00 55.97 87 PRO A N 1
ATOM 669 C CA . PRO A 1 87 ? -3.750 -3.424 19.526 1.00 55.97 87 PRO A CA 1
ATOM 670 C C . PRO A 1 87 ? -2.521 -2.506 19.479 1.00 55.97 87 PRO A C 1
ATOM 672 O O . PRO A 1 87 ? -2.236 -1.915 18.443 1.00 55.97 87 PRO A O 1
ATOM 675 N N . LYS A 1 88 ? -1.778 -2.396 20.588 1.00 53.81 88 LYS A N 1
ATOM 676 C CA . LYS A 1 88 ? -0.606 -1.502 20.708 1.00 53.81 88 LYS A CA 1
ATOM 677 C C . LYS A 1 88 ? 0.555 -1.841 19.764 1.00 53.81 88 LYS A C 1
ATOM 679 O O . LYS A 1 88 ? 1.481 -1.048 19.641 1.00 53.81 88 LYS A O 1
ATOM 684 N N . ASN A 1 89 ? 0.526 -3.001 19.115 1.00 55.34 89 ASN A N 1
ATOM 685 C CA . ASN A 1 89 ? 1.542 -3.374 18.141 1.00 55.34 89 ASN A CA 1
ATOM 686 C C . ASN A 1 89 ? 1.304 -2.538 16.884 1.00 55.34 89 ASN A C 1
ATOM 688 O O . ASN A 1 89 ? 0.372 -2.860 16.163 1.00 55.34 89 ASN A O 1
ATOM 692 N N . ASN A 1 90 ? 2.093 -1.468 16.717 1.00 52.50 90 ASN A N 1
ATOM 693 C CA . ASN A 1 90 ? 2.515 -0.658 15.552 1.00 52.50 90 ASN A CA 1
ATOM 694 C C . ASN A 1 90 ? 1.936 -0.864 14.127 1.00 52.50 90 ASN A C 1
ATOM 696 O O . ASN A 1 90 ? 2.499 -0.349 13.163 1.00 52.50 90 ASN A O 1
ATOM 700 N N . VAL A 1 91 ? 0.826 -1.567 13.937 1.00 61.16 91 VAL A N 1
ATOM 701 C CA . VAL A 1 91 ? 0.214 -1.804 12.637 1.00 61.16 91 VAL A CA 1
ATOM 702 C C . VAL A 1 91 ? -0.565 -0.548 12.272 1.00 61.16 91 VAL A C 1
ATOM 704 O O . VAL A 1 91 ? -1.727 -0.367 12.640 1.00 61.16 91 VAL A O 1
ATOM 707 N N . SER A 1 92 ? 0.101 0.346 11.547 1.00 65.06 92 SER A N 1
ATOM 708 C CA . SER A 1 92 ? -0.592 1.353 10.755 1.00 65.06 92 SER A CA 1
ATOM 709 C C . SER A 1 92 ? -1.476 0.618 9.744 1.00 65.06 92 SER A C 1
ATOM 711 O O . SER A 1 92 ? -0.988 -0.194 8.958 1.00 65.06 92 SER A O 1
ATOM 713 N N . LEU A 1 93 ? -2.782 0.880 9.767 1.00 72.12 93 LEU A N 1
ATOM 714 C CA . LEU A 1 93 ? -3.738 0.363 8.778 1.00 72.12 93 LEU A CA 1
ATOM 715 C C . LEU A 1 93 ? -3.967 1.370 7.642 1.00 72.12 93 LEU A C 1
ATOM 717 O O . LEU A 1 93 ? -5.000 1.337 6.974 1.00 72.12 93 LEU A O 1
ATOM 721 N N . THR A 1 94 ? -3.035 2.303 7.448 1.00 78.56 94 THR A N 1
ATOM 722 C CA . THR A 1 94 ? -3.128 3.284 6.371 1.00 78.56 94 THR A CA 1
ATOM 723 C C . THR A 1 94 ? -2.807 2.640 5.024 1.00 78.56 94 THR A C 1
ATOM 725 O O . THR A 1 94 ? -2.138 1.613 4.955 1.00 78.56 94 THR A O 1
ATOM 728 N N . LEU A 1 95 ? -3.272 3.236 3.924 1.00 80.88 95 LEU A N 1
ATOM 729 C CA . LEU A 1 95 ? -2.923 2.739 2.589 1.00 80.88 95 LEU A CA 1
ATOM 730 C C . LEU A 1 95 ? -1.403 2.728 2.377 1.00 80.88 95 LEU A C 1
ATOM 732 O O . LEU A 1 95 ? -0.879 1.764 1.835 1.00 80.88 95 LEU A O 1
ATOM 736 N N . ASN A 1 96 ? -0.690 3.747 2.862 1.00 80.25 96 ASN A N 1
ATOM 737 C CA . ASN A 1 96 ? 0.758 3.861 2.674 1.00 80.25 96 ASN A CA 1
ATOM 738 C C . ASN A 1 96 ? 1.535 2.759 3.400 1.00 80.25 96 ASN A C 1
ATOM 740 O O . ASN A 1 96 ? 2.561 2.330 2.892 1.00 80.25 96 ASN A O 1
ATOM 744 N N . SER A 1 97 ? 1.052 2.259 4.543 1.00 78.75 97 SER A N 1
ATOM 745 C CA . SER A 1 97 ? 1.715 1.160 5.259 1.00 78.75 97 SER A CA 1
ATOM 746 C C . SER A 1 97 ? 1.471 -0.219 4.645 1.00 78.75 97 SER A C 1
ATOM 748 O O . SER A 1 97 ? 2.127 -1.176 5.041 1.00 78.75 97 SER A O 1
ATOM 750 N N . MET A 1 98 ? 0.555 -0.340 3.678 1.00 78.62 98 MET A N 1
ATOM 751 C CA . MET A 1 98 ? 0.360 -1.578 2.912 1.00 78.62 98 MET A CA 1
ATOM 752 C C . MET A 1 98 ? 1.361 -1.729 1.760 1.00 78.62 98 MET A C 1
ATOM 754 O O . MET A 1 98 ? 1.453 -2.809 1.178 1.00 78.62 98 MET A O 1
ATOM 758 N N . PHE A 1 99 ? 2.097 -0.668 1.416 1.00 82.50 99 PHE A N 1
ATOM 759 C CA . PHE A 1 99 ? 3.091 -0.681 0.348 1.00 82.50 99 PHE A CA 1
ATOM 760 C C . PHE A 1 99 ? 4.490 -0.417 0.918 1.00 82.50 99 PHE A C 1
ATOM 762 O O . PHE A 1 99 ? 4.639 0.432 1.795 1.00 82.50 99 PHE A O 1
ATOM 769 N N . PRO A 1 100 ? 5.534 -1.098 0.417 1.00 82.50 100 PRO A N 1
ATOM 770 C CA . PRO A 1 100 ? 6.897 -0.867 0.883 1.00 82.50 100 PRO A CA 1
ATOM 771 C C . PRO A 1 100 ? 7.335 0.574 0.604 1.00 82.50 100 PRO A C 1
ATOM 773 O O . PRO A 1 100 ? 7.221 1.058 -0.525 1.00 82.50 100 PRO A O 1
ATOM 776 N N . THR A 1 101 ? 7.851 1.254 1.627 1.00 77.19 101 THR A N 1
ATOM 777 C CA . THR A 1 101 ? 8.390 2.620 1.524 1.00 77.19 101 THR A CA 1
ATOM 778 C C . THR A 1 101 ? 9.873 2.644 1.137 1.00 77.19 101 THR A C 1
ATOM 780 O O . THR A 1 101 ? 10.369 3.678 0.690 1.00 77.19 101 THR A O 1
ATOM 783 N N . GLY A 1 102 ? 10.575 1.517 1.251 1.00 81.88 102 GLY A N 1
ATOM 784 C CA . GLY A 1 102 ? 11.974 1.364 0.852 1.00 81.88 102 GLY A CA 1
ATOM 785 C C . GLY A 1 102 ? 12.158 0.940 -0.604 1.00 81.88 102 GLY A C 1
ATOM 786 O O . GLY A 1 102 ? 11.232 1.014 -1.425 1.00 81.88 102 GLY A O 1
ATOM 787 N N . GLU A 1 103 ? 13.372 0.489 -0.910 1.00 85.44 103 GLU A N 1
ATOM 788 C CA . GLU A 1 103 ? 13.668 -0.174 -2.173 1.00 85.44 103 GLU A CA 1
ATOM 789 C C . GLU A 1 103 ? 12.921 -1.512 -2.253 1.00 85.44 103 GLU A C 1
ATOM 791 O O . GLU A 1 103 ? 12.808 -2.265 -1.281 1.00 85.44 103 GLU A O 1
ATOM 796 N N . ALA A 1 104 ? 12.385 -1.810 -3.431 1.00 89.94 104 ALA A N 1
ATOM 797 C CA . ALA A 1 104 ? 11.670 -3.049 -3.673 1.00 89.94 104 ALA A CA 1
ATOM 798 C C . ALA A 1 104 ? 11.972 -3.564 -5.076 1.00 89.94 104 ALA A C 1
ATOM 800 O O . ALA A 1 104 ? 12.039 -2.805 -6.044 1.00 89.94 104 ALA A O 1
ATOM 801 N N . THR A 1 105 ? 12.089 -4.881 -5.198 1.00 92.50 105 THR A N 1
ATOM 802 C CA . THR A 1 105 ? 12.099 -5.545 -6.497 1.00 92.50 105 THR A CA 1
ATOM 803 C C . THR A 1 105 ? 10.673 -5.595 -7.031 1.00 92.50 105 THR A C 1
ATOM 805 O O . THR A 1 105 ? 9.786 -6.199 -6.422 1.00 92.50 105 THR A O 1
ATOM 808 N N . VAL A 1 106 ? 10.450 -4.962 -8.183 1.00 93.25 106 VAL A N 1
ATOM 809 C CA . VAL A 1 106 ? 9.140 -4.877 -8.837 1.00 93.25 106 VAL A CA 1
ATOM 810 C C . VAL A 1 106 ? 9.127 -5.757 -10.082 1.00 93.25 106 VAL A C 1
ATOM 812 O O . VAL A 1 106 ? 9.904 -5.552 -11.011 1.00 93.25 106 VAL A O 1
ATOM 815 N N . ILE A 1 107 ? 8.223 -6.733 -10.108 1.00 94.19 107 ILE A N 1
ATOM 816 C CA . ILE A 1 107 ? 8.137 -7.763 -11.146 1.00 94.19 107 ILE A CA 1
ATOM 817 C C . ILE A 1 107 ? 6.789 -7.643 -11.861 1.00 94.19 107 ILE A C 1
ATOM 819 O O . ILE A 1 107 ? 5.733 -7.594 -11.223 1.00 94.19 107 ILE A O 1
ATOM 823 N N . ASP A 1 108 ? 6.821 -7.623 -13.195 1.00 94.12 108 ASP A N 1
ATOM 824 C CA . ASP A 1 108 ? 5.618 -7.730 -14.024 1.00 94.12 108 ASP A CA 1
ATOM 825 C C . ASP A 1 108 ?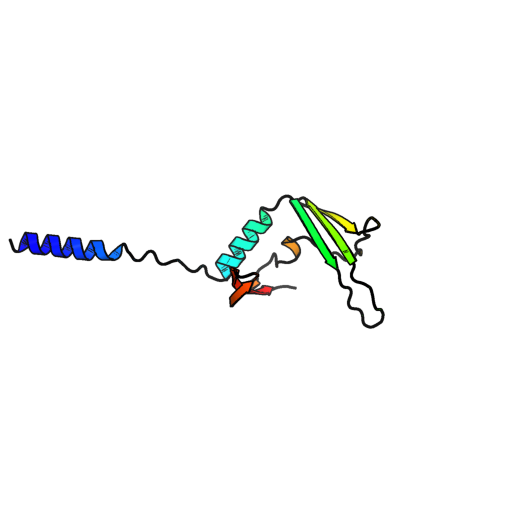 5.062 -9.157 -13.926 1.00 94.12 108 ASP A C 1
ATOM 827 O O . ASP A 1 108 ? 5.702 -10.109 -14.370 1.00 94.12 108 ASP A O 1
ATOM 831 N N . ALA A 1 109 ? 3.890 -9.307 -13.311 1.00 94.69 109 ALA A N 1
ATOM 832 C CA . ALA A 1 109 ? 3.224 -10.594 -13.134 1.00 94.69 109 ALA A CA 1
ATOM 833 C C . ALA A 1 109 ? 2.073 -10.797 -14.138 1.00 94.69 109 ALA A C 1
ATOM 835 O O . ALA A 1 109 ? 1.279 -11.725 -13.990 1.00 94.69 109 ALA A O 1
ATOM 836 N N . GLY A 1 110 ? 1.983 -9.952 -15.171 1.00 93.88 110 GLY A N 1
ATOM 837 C CA . GLY A 1 110 ? 1.002 -10.074 -16.241 1.00 93.88 110 GLY A CA 1
ATOM 838 C C . GLY A 1 110 ? -0.239 -9.205 -16.038 1.00 93.88 110 GLY A C 1
ATOM 839 O O . GLY A 1 110 ? -0.177 -8.085 -15.530 1.00 93.88 110 GLY A O 1
ATOM 840 N N . LYS A 1 111 ? -1.385 -9.692 -16.516 1.00 94.44 111 LYS A N 1
ATOM 841 C CA . LYS A 1 111 ? -2.662 -8.965 -16.519 1.00 94.44 111 LYS A CA 1
ATOM 842 C C . LYS A 1 111 ? -3.758 -9.823 -15.907 1.00 94.44 111 LYS A C 1
ATOM 844 O O . LYS A 1 111 ? -3.724 -11.041 -16.037 1.00 94.44 111 LYS A O 1
ATOM 849 N N . ASP A 1 112 ? -4.733 -9.163 -15.306 1.00 96.50 112 ASP A N 1
ATOM 850 C CA . ASP A 1 112 ? -5.929 -9.789 -14.746 1.00 96.50 112 ASP A CA 1
ATOM 851 C C . ASP A 1 112 ? -7.158 -8.907 -15.019 1.00 96.50 112 ASP A C 1
ATOM 853 O O . ASP A 1 112 ? -7.044 -7.840 -15.632 1.00 96.50 112 ASP A O 1
ATOM 857 N N . VAL A 1 113 ? -8.343 -9.338 -14.598 1.00 96.50 113 VAL A N 1
ATOM 858 C CA . VAL A 1 113 ? -9.596 -8.600 -14.738 1.00 96.50 113 VAL A CA 1
ATOM 859 C C . VAL A 1 113 ? -10.308 -8.531 -13.390 1.00 96.50 113 VAL A C 1
ATOM 861 O O . VAL A 1 113 ? -10.766 -9.538 -12.862 1.00 96.50 113 VAL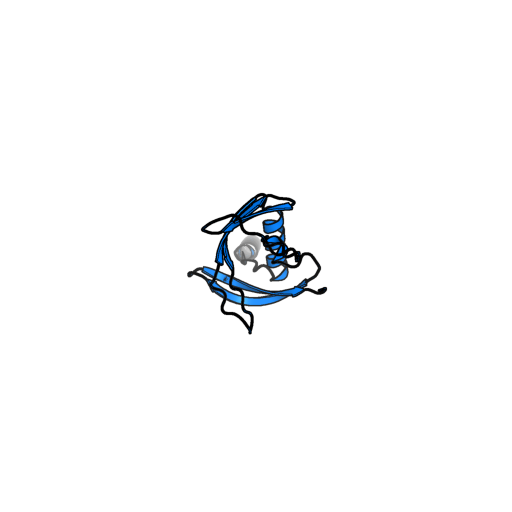 A O 1
ATOM 864 N N . ILE A 1 114 ? -10.483 -7.317 -12.863 1.00 94.25 114 ILE A N 1
ATOM 865 C CA . ILE A 1 114 ? -11.230 -7.069 -11.621 1.00 94.25 114 ILE A CA 1
ATOM 866 C C . ILE A 1 114 ? -12.492 -6.282 -11.965 1.00 94.25 114 ILE A C 1
ATOM 868 O O . ILE A 1 114 ? -12.415 -5.195 -12.538 1.00 94.25 114 ILE A O 1
ATOM 872 N N . ASN A 1 115 ? -13.667 -6.817 -11.616 1.00 94.38 115 ASN A N 1
ATOM 873 C CA . ASN A 1 115 ? -14.972 -6.199 -11.904 1.00 94.38 115 ASN A CA 1
ATOM 874 C C . ASN A 1 115 ? -15.135 -5.796 -13.386 1.00 94.38 115 ASN A C 1
ATOM 876 O O . ASN A 1 115 ? -15.600 -4.700 -13.697 1.00 94.38 115 ASN A O 1
ATOM 880 N N . GLY A 1 116 ? -14.681 -6.655 -14.306 1.00 94.25 116 GLY A N 1
ATOM 881 C CA . GLY A 1 116 ? -14.731 -6.411 -15.753 1.00 94.25 116 GLY A CA 1
ATOM 882 C C . GLY A 1 116 ? -13.708 -5.397 -16.281 1.00 94.25 116 GLY A C 1
ATOM 883 O O . GLY A 1 116 ? -13.699 -5.117 -17.477 1.00 94.25 116 GLY A O 1
ATOM 884 N N . LYS A 1 117 ? -12.834 -4.848 -15.427 1.00 96.19 117 LYS A N 1
ATOM 885 C CA . LYS A 1 117 ? -11.783 -3.907 -15.830 1.00 96.19 117 LYS A CA 1
ATOM 886 C C . LYS A 1 117 ? -10.440 -4.632 -15.939 1.00 96.19 117 LYS A C 1
ATOM 888 O O . LYS A 1 117 ? -10.040 -5.267 -14.961 1.00 96.19 117 LYS A O 1
ATOM 893 N N . PRO A 1 118 ? -9.728 -4.533 -17.076 1.00 93.62 118 PRO A N 1
ATOM 894 C CA . PRO A 1 118 ? -8.391 -5.093 -17.191 1.00 93.62 118 PRO A CA 1
ATOM 895 C C . PRO A 1 118 ? -7.434 -4.341 -16.260 1.00 93.62 118 PRO A C 1
ATOM 897 O O . PRO A 1 118 ? -7.397 -3.110 -16.249 1.00 93.62 118 PRO A O 1
ATOM 900 N N . VAL A 1 119 ? -6.652 -5.087 -15.491 1.00 94.12 119 VAL A N 1
ATOM 901 C CA . VAL A 1 119 ? -5.648 -4.582 -14.554 1.00 94.12 119 VAL A CA 1
ATOM 902 C C . VAL A 1 119 ? -4.296 -5.227 -14.838 1.00 94.12 119 VAL A C 1
ATOM 904 O O . VAL A 1 119 ? -4.209 -6.294 -15.446 1.00 94.12 119 VAL A O 1
ATOM 907 N N . LYS A 1 120 ? -3.221 -4.568 -14.406 1.00 93.00 120 LYS A N 1
ATOM 908 C CA . LYS A 1 120 ? -1.868 -5.123 -14.442 1.00 93.00 120 LYS A CA 1
ATOM 909 C C . LYS A 1 120 ? -1.533 -5.693 -13.070 1.00 93.00 120 LYS A C 1
ATOM 911 O O . LYS A 1 120 ? -1.752 -5.024 -12.062 1.00 93.00 120 LYS A O 1
ATOM 916 N N . VAL A 1 121 ? -1.017 -6.916 -13.044 1.00 94.00 121 VAL A N 1
ATOM 917 C CA . VAL A 1 121 ? -0.592 -7.583 -11.814 1.00 94.00 121 VAL A CA 1
ATOM 918 C C . VAL A 1 121 ? 0.885 -7.283 -11.616 1.00 94.00 121 VAL A C 1
ATOM 920 O O . VAL A 1 121 ? 1.709 -7.546 -12.490 1.00 94.00 121 VAL A O 1
ATOM 923 N N . ILE A 1 122 ? 1.218 -6.700 -10.470 1.00 93.31 122 ILE A N 1
ATOM 924 C CA . ILE A 1 122 ? 2.586 -6.327 -10.121 1.00 93.31 122 ILE A CA 1
ATOM 925 C C . ILE A 1 122 ? 2.943 -7.053 -8.832 1.00 93.31 122 ILE A C 1
ATOM 927 O O . ILE A 1 122 ? 2.248 -6.909 -7.826 1.00 93.31 122 ILE A O 1
ATOM 931 N N . LYS A 1 123 ? 4.024 -7.834 -8.864 1.00 93.25 123 LYS A N 1
ATOM 932 C CA . LYS A 1 123 ? 4.578 -8.471 -7.670 1.00 93.25 123 LYS A CA 1
ATOM 933 C C . LYS A 1 123 ? 5.689 -7.588 -7.121 1.00 93.25 123 LYS A C 1
ATOM 935 O O . LYS A 1 123 ? 6.627 -7.255 -7.840 1.00 93.25 123 LYS A O 1
ATOM 940 N N . VAL A 1 124 ? 5.569 -7.220 -5.852 1.00 91.88 124 VAL A N 1
ATOM 941 C CA . VAL A 1 124 ? 6.527 -6.361 -5.153 1.00 91.88 124 VAL A CA 1
ATOM 942 C C . VAL A 1 124 ? 7.181 -7.185 -4.055 1.00 91.88 124 VAL A C 1
ATOM 944 O O . VAL A 1 124 ? 6.484 -7.805 -3.254 1.00 91.88 124 VAL A O 1
ATOM 947 N N . VAL A 1 125 ? 8.510 -7.218 -4.046 1.00 92.00 125 VAL A N 1
ATOM 948 C CA . VAL A 1 125 ? 9.314 -7.891 -3.021 1.00 92.00 125 VAL A CA 1
ATOM 949 C C . VAL A 1 125 ? 10.181 -6.826 -2.344 1.00 92.00 125 VAL A C 1
ATOM 951 O O . VAL A 1 125 ? 11.058 -6.280 -3.017 1.00 92.00 125 VAL A O 1
ATOM 954 N N . PRO A 1 126 ? 9.925 -6.478 -1.070 1.00 89.44 126 PRO A N 1
ATOM 955 C CA . PRO A 1 126 ? 10.786 -5.571 -0.311 1.00 89.44 126 PRO A CA 1
ATOM 956 C C . PRO A 1 126 ? 12.219 -6.106 -0.258 1.00 89.44 126 PRO A C 1
ATOM 958 O O . PRO A 1 126 ? 12.413 -7.320 -0.190 1.00 89.44 126 PRO A O 1
ATOM 961 N N . LEU A 1 127 ? 13.208 -5.216 -0.324 1.00 84.56 127 LEU A N 1
ATOM 962 C CA . LEU A 1 127 ? 14.617 -5.599 -0.177 1.00 84.56 127 LEU A CA 1
ATOM 963 C C . LEU A 1 127 ? 15.085 -5.601 1.286 1.00 84.56 127 LEU A C 1
ATOM 965 O O . LEU A 1 127 ? 16.074 -6.259 1.594 1.00 84.56 127 LEU A O 1
ATOM 969 N N . GLU A 1 128 ? 14.352 -4.929 2.174 1.00 73.00 128 GLU A N 1
ATOM 970 C CA . GLU A 1 128 ? 14.563 -4.935 3.625 1.00 73.00 128 GLU A CA 1
ATOM 971 C C . GLU A 1 128 ? 13.222 -5.182 4.343 1.00 73.00 128 GLU A C 1
ATOM 973 O O . GLU A 1 128 ? 12.164 -4.857 3.788 1.00 73.00 128 GLU A O 1
ATOM 978 N N . ASP A 1 129 ? 13.296 -5.809 5.527 1.00 56.22 129 ASP A N 1
ATOM 979 C CA . ASP A 1 129 ? 12.169 -6.321 6.335 1.00 56.22 129 ASP A CA 1
ATOM 980 C C . ASP A 1 129 ? 11.188 -5.241 6.836 1.00 56.22 129 ASP A C 1
ATOM 982 O O . ASP A 1 129 ? 11.641 -4.189 7.349 1.00 56.22 129 ASP A O 1
#

Foldseek 3Di:
DVVVVVVVVVVVVVVVVPPCPDPPDDDQVRVLVVVLVVLVPDAKDKDWDWDADDDPPDHDDIWIWIWIDGPDDDIFTGTDPGGDDDPPPPDDPGPNSVDDPDDWDKDFPA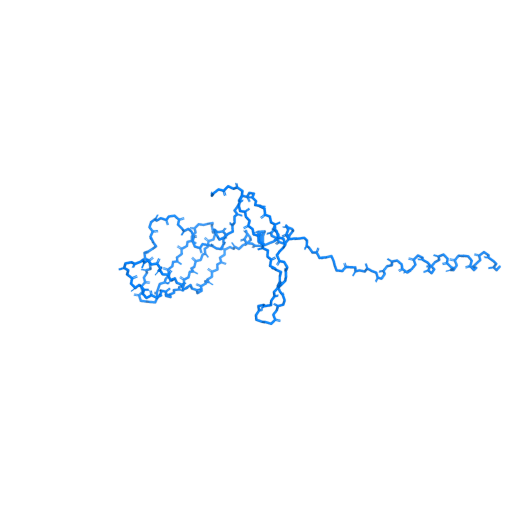WDADPNRIDTDIDIGDPPD